Protein AF-K2RHP3-F1 (afdb_monomer_lite)

Sequence (88 aa):
SFGDLDEVNKARRAVMNIHQKTLVADYTIEFQKAAAYLDDWSDRALMDHYYRGLKERVKDQLIIQDDPKTLDELIKLAIKCDNRLFER

pLDDT: mean 92.53, std 7.61, range [60.81, 98.19]

Secondary structure (DSSP, 8-state):
-HHHHHHHHHHHHHHHH---SS-HHHHHHHHHHHHTT-TT--HHHHHHHHHHHS-HHHHHHHTTS---SSHHHHHHHHHHHHHHHH--

Radius of gyration: 13.58 Å; chains: 1; bounding box: 37×20×35 Å

InterPro domains:
  IPR005162 Retrotransposon-derived protein PEG10, N-terminal capsid-like domain [PF03732] (2-56)

Organism: Macrophomina phaseolina (strain MS6) (NCBI:txid1126212)

Structure (mmCIF, N/CA/C/O backbone):
data_AF-K2RHP3-F1
#
_entry.id   AF-K2RHP3-F1
#
loop_
_atom_site.group_PDB
_atom_site.id
_atom_site.type_symbol
_atom_site.label_atom_id
_atom_site.label_alt_id
_atom_site.label_comp_id
_atom_site.label_asym_id
_atom_site.label_entity_id
_atom_site.label_seq_id
_atom_site.pdbx_PDB_ins_code
_atom_site.Cartn_x
_atom_site.Cartn_y
_atom_site.Cartn_z
_atom_site.occupancy
_atom_site.B_iso_or_equiv
_atom_site.auth_seq_id
_atom_site.auth_comp_id
_atom_site.auth_asym_id
_atom_site.auth_atom_id
_atom_site.pdbx_PDB_model_num
ATOM 1 N N . SER A 1 1 ? 18.770 4.699 -18.762 1.00 63.59 1 SER A N 1
ATOM 2 C CA . SER A 1 1 ? 19.917 5.513 -18.294 1.00 63.59 1 SER A CA 1
ATOM 3 C C . SER A 1 1 ? 20.325 5.047 -16.897 1.00 63.59 1 SER A C 1
ATOM 5 O O . SER A 1 1 ? 19.552 4.328 -16.279 1.00 63.59 1 SER A O 1
ATOM 7 N N . PHE A 1 2 ? 21.500 5.418 -16.370 1.00 66.69 2 PHE A N 1
ATOM 8 C CA . PHE A 1 2 ? 21.879 5.097 -14.977 1.00 66.69 2 PHE A CA 1
ATOM 9 C C . PHE A 1 2 ? 20.900 5.692 -13.944 1.00 66.69 2 PHE A C 1
ATOM 11 O O . PHE A 1 2 ? 20.719 5.108 -12.881 1.00 66.69 2 PHE A O 1
ATOM 18 N N . GLY A 1 3 ? 20.238 6.810 -14.276 1.00 78.75 3 GLY A N 1
ATOM 19 C CA . GLY A 1 3 ? 19.221 7.438 -13.424 1.00 78.75 3 GLY A CA 1
ATOM 20 C C . GLY A 1 3 ? 17.981 6.567 -13.206 1.00 78.75 3 GLY A C 1
ATOM 21 O O . GLY A 1 3 ? 17.552 6.405 -12.072 1.00 78.75 3 GLY A O 1
ATOM 22 N N . ASP A 1 4 ? 17.466 5.926 -14.258 1.00 81.69 4 ASP A N 1
ATOM 23 C CA . ASP A 1 4 ? 16.256 5.093 -14.155 1.00 81.69 4 ASP A CA 1
ATOM 24 C C . ASP A 1 4 ? 16.487 3.882 -13.234 1.00 81.69 4 ASP A C 1
ATOM 26 O O . ASP A 1 4 ? 15.626 3.517 -12.440 1.00 81.69 4 ASP A O 1
ATOM 30 N N . LEU A 1 5 ? 17.688 3.291 -13.279 1.00 86.12 5 LEU A N 1
ATOM 31 C CA . LEU A 1 5 ? 18.055 2.160 -12.424 1.00 86.12 5 LEU A CA 1
ATOM 32 C C . LEU A 1 5 ? 18.179 2.551 -10.941 1.00 86.12 5 LEU A C 1
ATOM 34 O O . LEU A 1 5 ? 17.836 1.757 -10.062 1.00 86.12 5 LEU A O 1
ATOM 38 N N . ASP A 1 6 ? 18.685 3.750 -10.650 1.00 92.12 6 ASP A N 1
ATOM 39 C CA . ASP A 1 6 ? 18.761 4.266 -9.279 1.00 92.12 6 ASP A CA 1
ATOM 40 C C . ASP A 1 6 ? 17.355 4.507 -8.706 1.00 92.12 6 ASP A C 1
ATOM 42 O O . ASP A 1 6 ? 17.057 4.069 -7.593 1.00 92.12 6 ASP A O 1
ATOM 46 N N . GLU A 1 7 ? 16.450 5.089 -9.497 1.00 92.94 7 GLU A N 1
ATOM 47 C CA . GLU A 1 7 ? 15.058 5.310 -9.090 1.00 92.94 7 GLU A CA 1
ATOM 48 C C . GLU A 1 7 ? 14.293 4.000 -8.857 1.00 92.94 7 GLU A C 1
ATOM 50 O O . GLU A 1 7 ? 13.639 3.858 -7.823 1.00 92.94 7 GLU A O 1
ATOM 55 N N . VAL A 1 8 ? 14.457 2.988 -9.717 1.00 95.19 8 VAL A N 1
ATOM 56 C CA . VAL A 1 8 ? 13.864 1.651 -9.500 1.00 95.19 8 VAL A CA 1
ATOM 57 C C . VAL A 1 8 ? 14.372 1.023 -8.196 1.00 95.19 8 VAL A C 1
ATOM 59 O O . VAL A 1 8 ? 13.603 0.451 -7.419 1.00 95.19 8 VAL A O 1
ATOM 62 N N . ASN A 1 9 ? 15.669 1.145 -7.894 1.00 95.00 9 ASN A N 1
ATOM 63 C CA . ASN A 1 9 ? 16.232 0.612 -6.652 1.00 95.00 9 ASN A CA 1
ATOM 64 C C . ASN A 1 9 ? 15.733 1.364 -5.409 1.00 95.00 9 ASN A C 1
ATOM 66 O O . ASN A 1 9 ? 15.452 0.731 -4.384 1.00 95.00 9 ASN A O 1
ATOM 70 N N . LYS A 1 10 ? 15.600 2.694 -5.484 1.00 95.94 10 LYS A N 1
ATOM 71 C CA . LYS A 1 10 ? 14.990 3.508 -4.421 1.00 95.94 10 LYS A CA 1
ATOM 72 C C . LYS A 1 10 ? 13.532 3.120 -4.203 1.00 95.94 10 LYS A C 1
ATOM 74 O O . LYS A 1 10 ? 13.148 2.865 -3.063 1.00 95.94 10 LYS A O 1
ATOM 79 N N . ALA A 1 11 ? 12.755 3.001 -5.275 1.00 96.81 11 ALA A N 1
ATOM 80 C CA . ALA A 1 11 ? 11.359 2.588 -5.239 1.00 96.81 11 ALA A CA 1
ATOM 81 C C . ALA A 1 11 ? 11.183 1.202 -4.610 1.00 96.81 11 ALA A C 1
ATOM 83 O O . ALA A 1 11 ? 10.363 1.029 -3.709 1.00 96.81 11 ALA A O 1
ATOM 84 N N . ARG A 1 12 ? 12.022 0.234 -4.995 1.00 96.88 12 ARG A N 1
ATOM 85 C CA . ARG A 1 12 ? 12.012 -1.115 -4.414 1.00 96.88 12 ARG A CA 1
ATOM 86 C C . ARG A 1 12 ? 12.250 -1.076 -2.907 1.00 96.88 12 ARG A C 1
ATOM 88 O O . ARG A 1 12 ? 11.511 -1.691 -2.142 1.00 96.88 12 ARG A O 1
ATOM 95 N N . ARG A 1 13 ? 13.261 -0.322 -2.461 1.00 96.69 13 ARG A N 1
ATOM 96 C CA . ARG A 1 13 ? 13.533 -0.133 -1.027 1.00 96.69 13 ARG A CA 1
ATOM 97 C C . ARG A 1 13 ? 12.370 0.558 -0.321 1.00 96.69 13 ARG A C 1
ATOM 99 O O . ARG A 1 13 ? 12.060 0.185 0.805 1.00 96.69 13 ARG A O 1
ATOM 106 N N . ALA A 1 14 ? 11.735 1.532 -0.961 1.00 96.44 14 ALA A N 1
ATOM 107 C CA . ALA A 1 14 ? 10.598 2.249 -0.407 1.00 96.44 14 ALA A CA 1
ATOM 108 C C . ALA A 1 14 ? 9.388 1.317 -0.209 1.00 96.44 14 ALA A C 1
ATOM 110 O O . ALA A 1 14 ? 8.913 1.191 0.915 1.00 96.44 14 ALA A O 1
ATOM 111 N N . VAL A 1 15 ? 8.966 0.567 -1.232 1.00 97.25 15 VAL A N 1
ATOM 112 C CA . VAL A 1 15 ? 7.868 -0.419 -1.125 1.00 97.25 15 VAL A CA 1
ATOM 113 C C . VAL A 1 15 ? 8.119 -1.444 -0.014 1.00 97.25 15 VAL A C 1
ATOM 115 O O . VAL A 1 15 ? 7.198 -1.816 0.707 1.00 97.25 15 VAL A O 1
ATOM 118 N N . MET A 1 16 ? 9.371 -1.867 0.179 1.00 96.62 16 MET A N 1
ATOM 119 C CA . MET A 1 16 ? 9.725 -2.825 1.230 1.00 96.62 16 MET A CA 1
ATOM 120 C C . MET A 1 16 ? 9.745 -2.240 2.652 1.00 96.62 16 MET A C 1
ATOM 122 O O . MET A 1 16 ? 9.637 -3.013 3.600 1.00 96.62 16 MET A O 1
ATOM 126 N N . ASN A 1 17 ? 9.923 -0.922 2.821 1.00 96.12 17 ASN A N 1
ATOM 127 C CA . ASN A 1 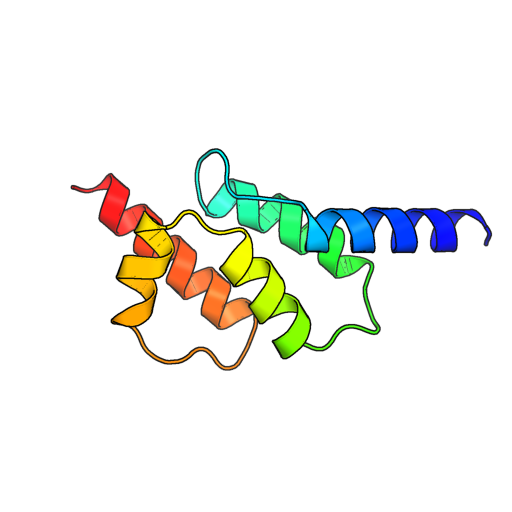17 ? 10.228 -0.314 4.126 1.00 96.12 17 ASN A CA 1
ATOM 128 C C . ASN A 1 17 ? 9.307 0.847 4.541 1.00 96.12 17 ASN A C 1
ATOM 130 O O . ASN A 1 17 ? 9.429 1.330 5.671 1.00 96.12 17 ASN A O 1
ATOM 134 N N . ILE A 1 18 ? 8.412 1.339 3.681 1.00 95.62 18 ILE A N 1
ATOM 135 C CA . ILE A 1 18 ? 7.426 2.349 4.081 1.00 95.62 18 ILE A CA 1
ATOM 136 C C . ILE A 1 18 ? 6.376 1.676 4.966 1.00 95.62 18 ILE A C 1
ATOM 138 O O . ILE A 1 18 ? 5.798 0.648 4.619 1.00 95.62 18 ILE A O 1
ATOM 142 N N . HIS A 1 19 ? 6.106 2.309 6.103 1.00 97.06 19 HIS A N 1
ATOM 143 C CA . HIS A 1 19 ? 5.071 1.902 7.042 1.00 97.06 19 HIS A CA 1
ATOM 144 C C . HIS A 1 19 ? 4.167 3.096 7.342 1.00 97.06 19 HIS A C 1
ATOM 146 O O . HIS A 1 19 ? 4.624 4.242 7.384 1.00 97.06 19 HIS A O 1
ATOM 152 N N . GLN A 1 20 ? 2.889 2.828 7.587 1.00 97.06 20 GLN A N 1
ATOM 153 C CA . GLN A 1 20 ? 1.894 3.828 7.937 1.00 97.06 20 GLN A CA 1
ATOM 154 C C . GLN A 1 20 ? 2.268 4.528 9.252 1.00 97.06 20 GLN A C 1
ATOM 156 O O . GLN A 1 20 ? 2.249 3.931 10.330 1.00 97.06 20 GLN A O 1
ATOM 161 N N . LYS A 1 21 ? 2.521 5.839 9.181 1.00 94.62 21 LYS A N 1
ATOM 162 C CA . LYS A 1 21 ? 2.799 6.687 10.355 1.00 94.62 21 LYS A CA 1
ATOM 163 C C . LYS A 1 21 ? 1.561 7.439 10.836 1.00 94.62 21 LYS A C 1
ATOM 165 O O . LYS A 1 21 ? 1.306 7.498 12.040 1.00 94.62 21 LYS A O 1
ATOM 170 N N . THR A 1 22 ? 0.756 7.947 9.908 1.00 91.19 22 THR A N 1
ATOM 171 C CA . THR A 1 22 ? -0.430 8.779 10.162 1.00 91.19 22 THR A CA 1
ATOM 172 C C . THR A 1 22 ? -1.687 8.079 9.635 1.00 91.19 22 THR A C 1
ATOM 174 O O . THR A 1 22 ? -1.996 6.975 10.105 1.00 91.19 22 THR A O 1
ATOM 177 N N . LEU A 1 23 ? -2.391 8.712 8.695 1.00 93.69 23 LEU A N 1
ATOM 178 C CA . LEU A 1 23 ? -3.575 8.220 8.006 1.00 93.69 23 LEU A CA 1
ATOM 179 C C . LEU A 1 23 ? -3.176 7.200 6.937 1.00 93.69 23 LEU A C 1
ATOM 181 O O . LEU A 1 23 ? -2.090 7.276 6.355 1.00 93.69 23 LEU A O 1
ATOM 185 N N . VAL A 1 24 ? -4.068 6.255 6.644 1.00 97.25 24 VAL A N 1
ATOM 186 C CA . VAL A 1 24 ? -3.862 5.300 5.542 1.00 97.25 24 VAL A CA 1
ATOM 187 C C . VAL A 1 24 ? -3.776 6.020 4.194 1.00 97.25 24 VAL A C 1
ATOM 189 O O . VAL A 1 24 ? -3.016 5.591 3.329 1.00 97.25 24 VAL A O 1
ATOM 192 N N . ALA A 1 25 ? -4.492 7.133 4.013 1.00 96.19 25 ALA A N 1
ATOM 193 C CA . ALA A 1 25 ? -4.438 7.924 2.784 1.00 96.19 25 ALA A CA 1
ATOM 194 C C . ALA A 1 25 ? -3.022 8.458 2.489 1.00 96.19 25 ALA A C 1
ATOM 196 O O . ALA A 1 25 ? -2.516 8.256 1.387 1.00 96.19 25 ALA A O 1
ATOM 197 N N . ASP A 1 26 ? -2.352 9.051 3.484 1.00 96.44 26 ASP A N 1
ATOM 198 C CA . ASP A 1 26 ? -0.982 9.568 3.334 1.00 96.44 26 ASP A CA 1
ATOM 199 C C . ASP A 1 26 ? -0.005 8.441 2.980 1.00 96.44 26 ASP A C 1
ATOM 201 O O . ASP A 1 26 ? 0.763 8.537 2.023 1.00 96.44 26 ASP A O 1
ATOM 205 N N . TYR A 1 27 ? -0.094 7.330 3.720 1.00 97.81 27 TYR A N 1
ATOM 206 C CA . TYR A 1 27 ? 0.691 6.124 3.463 1.00 97.81 27 TYR A CA 1
ATOM 207 C C . TYR A 1 27 ? 0.488 5.595 2.036 1.00 97.81 27 TYR A C 1
ATOM 209 O O . TYR A 1 27 ? 1.448 5.245 1.351 1.00 97.81 27 TYR A O 1
ATOM 217 N N . THR A 1 28 ? -0.761 5.575 1.571 1.00 98.00 28 THR A N 1
ATOM 218 C CA . THR A 1 28 ? -1.128 5.081 0.239 1.00 98.00 28 THR A CA 1
ATOM 219 C C . THR A 1 28 ? -0.494 5.916 -0.861 1.00 98.00 28 THR A C 1
ATOM 221 O O . THR A 1 28 ? 0.032 5.355 -1.819 1.00 98.00 28 THR A O 1
ATOM 224 N N . ILE A 1 29 ? -0.492 7.243 -0.709 1.00 97.81 29 ILE A N 1
ATOM 225 C CA . ILE A 1 29 ? 0.133 8.152 -1.673 1.00 97.81 29 ILE A CA 1
ATOM 226 C C . ILE A 1 29 ? 1.633 7.862 -1.785 1.00 97.81 29 ILE A C 1
ATOM 228 O O . ILE A 1 29 ? 2.161 7.791 -2.893 1.00 97.81 29 ILE A O 1
ATOM 232 N N . GLU A 1 30 ? 2.333 7.691 -0.660 1.00 97.56 30 GLU A N 1
ATOM 233 C CA . GLU A 1 30 ? 3.765 7.363 -0.666 1.00 97.56 30 GLU A CA 1
ATOM 234 C C . GLU A 1 30 ? 4.036 5.992 -1.295 1.00 97.56 30 GLU A C 1
ATOM 236 O O . GLU A 1 30 ? 4.936 5.858 -2.127 1.00 97.56 30 GLU A O 1
ATOM 241 N N . PHE A 1 31 ? 3.229 4.987 -0.949 1.00 98.19 31 PHE A N 1
ATOM 242 C CA . PHE A 1 31 ? 3.372 3.636 -1.479 1.00 98.19 31 PHE A CA 1
ATOM 243 C C . PHE A 1 31 ? 3.132 3.581 -2.992 1.00 98.19 31 PHE A C 1
ATOM 245 O O . PHE A 1 31 ? 3.963 3.043 -3.720 1.00 98.19 31 PHE A O 1
ATOM 252 N N . GLN A 1 32 ? 2.039 4.171 -3.490 1.00 97.38 32 GLN A N 1
ATOM 253 C CA . GLN A 1 32 ? 1.712 4.179 -4.921 1.00 97.38 32 GLN A CA 1
ATOM 254 C C . GLN A 1 32 ? 2.751 4.948 -5.742 1.00 97.38 32 GLN A C 1
ATOM 256 O O . GLN A 1 32 ? 3.108 4.512 -6.835 1.00 97.38 32 GLN A O 1
ATOM 261 N N . LYS A 1 33 ? 3.295 6.049 -5.203 1.00 97.38 33 LYS A N 1
ATOM 262 C CA . LYS A 1 33 ? 4.403 6.776 -5.841 1.00 97.38 33 LYS A CA 1
ATOM 263 C C . LYS A 1 33 ? 5.629 5.892 -6.041 1.00 97.38 33 LYS A C 1
ATOM 265 O O . LYS A 1 33 ? 6.250 5.980 -7.092 1.00 97.38 33 LYS A O 1
ATOM 270 N N . ALA A 1 34 ? 5.980 5.056 -5.063 1.00 97.12 34 ALA A N 1
ATOM 271 C CA . ALA A 1 34 ? 7.087 4.116 -5.205 1.00 97.12 34 ALA A CA 1
ATOM 272 C C . ALA A 1 34 ? 6.730 2.957 -6.151 1.00 97.12 34 ALA A C 1
ATOM 274 O O . ALA A 1 34 ? 7.505 2.638 -7.047 1.00 97.12 34 ALA A O 1
ATOM 275 N N . ALA A 1 35 ? 5.544 2.365 -6.000 1.00 96.75 35 ALA A N 1
ATOM 276 C CA . ALA A 1 35 ? 5.091 1.240 -6.818 1.00 96.75 35 ALA A CA 1
ATOM 277 C C . ALA A 1 35 ? 5.013 1.574 -8.318 1.00 96.75 35 ALA A C 1
ATOM 279 O O . ALA A 1 35 ? 5.253 0.701 -9.142 1.00 96.75 35 ALA A O 1
ATOM 280 N N . ALA A 1 36 ? 4.757 2.836 -8.683 1.00 95.94 36 ALA A N 1
A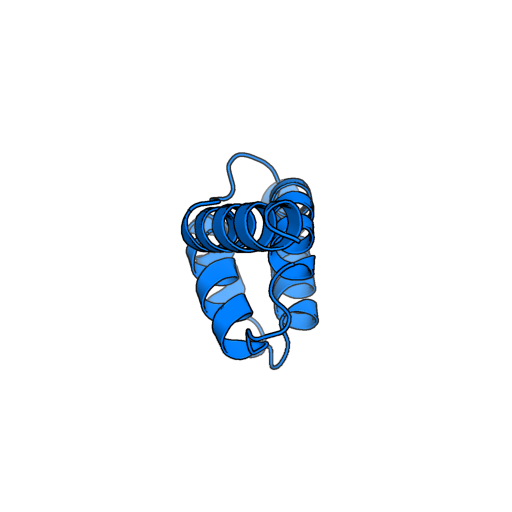TOM 281 C CA . ALA A 1 36 ? 4.724 3.288 -10.076 1.00 95.94 36 ALA A CA 1
ATOM 282 C C . ALA A 1 36 ? 6.049 3.087 -10.841 1.00 95.94 36 ALA A C 1
ATOM 284 O O . ALA A 1 36 ? 6.041 3.072 -12.069 1.00 95.94 36 ALA A O 1
ATOM 285 N N . TYR A 1 37 ? 7.173 2.929 -10.134 1.00 95.75 37 TYR A N 1
ATOM 286 C CA . TYR A 1 37 ? 8.482 2.636 -10.728 1.00 95.75 37 TYR A CA 1
ATOM 287 C C . TYR A 1 37 ? 8.795 1.130 -10.807 1.00 95.75 37 TYR A C 1
ATOM 289 O O . TYR A 1 37 ? 9.886 0.772 -11.239 1.00 95.75 37 TYR A O 1
ATOM 297 N N . LEU A 1 38 ? 7.895 0.251 -10.3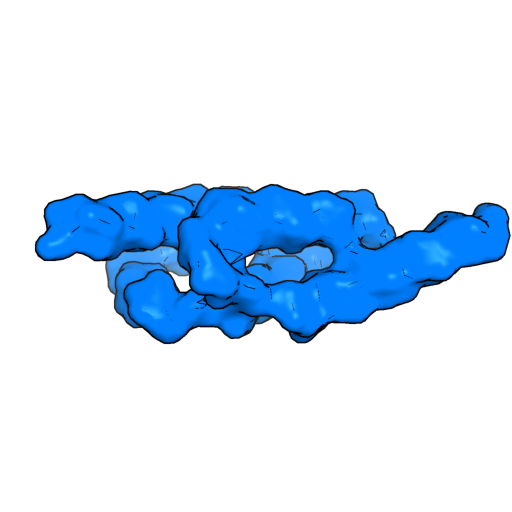50 1.00 95.12 38 LEU A N 1
ATOM 298 C CA . LEU A 1 38 ? 8.105 -1.200 -10.263 1.00 95.12 38 LEU A CA 1
ATOM 299 C C . LEU A 1 38 ? 7.174 -1.938 -11.233 1.00 95.12 38 LEU A C 1
ATOM 301 O O . LEU A 1 38 ? 6.201 -2.570 -10.826 1.00 95.12 38 LEU A O 1
ATOM 305 N N . ASP A 1 39 ? 7.467 -1.837 -12.527 1.00 91.69 39 ASP A N 1
ATOM 306 C CA . ASP A 1 39 ? 6.694 -2.470 -13.604 1.00 91.69 39 ASP A CA 1
ATOM 307 C C . ASP A 1 39 ? 6.771 -4.008 -13.600 1.00 91.69 39 ASP A C 1
ATOM 309 O O . ASP A 1 39 ? 5.875 -4.681 -14.111 1.00 91.69 39 ASP A O 1
ATOM 313 N N . ASP A 1 40 ? 7.812 -4.572 -12.986 1.00 93.12 40 ASP A N 1
ATOM 314 C CA . ASP A 1 40 ? 8.047 -6.009 -12.853 1.00 93.12 40 ASP A CA 1
ATOM 315 C C . ASP A 1 40 ? 7.311 -6.657 -11.664 1.00 93.12 40 ASP A C 1
ATOM 317 O O . ASP A 1 40 ? 7.353 -7.880 -11.494 1.00 93.12 40 ASP A O 1
ATOM 321 N N . TRP A 1 41 ? 6.628 -5.870 -10.827 1.00 95.69 41 TRP A N 1
ATOM 322 C CA . TRP A 1 41 ? 5.971 -6.371 -9.619 1.00 95.69 41 TRP A CA 1
ATOM 323 C C . TRP A 1 41 ? 4.502 -6.695 -9.861 1.00 95.69 41 TRP A C 1
ATOM 325 O O . TRP A 1 41 ? 3.712 -5.858 -10.283 1.00 95.69 41 TRP A O 1
ATOM 335 N N . SER A 1 42 ? 4.111 -7.923 -9.517 1.00 96.00 42 SER A N 1
ATOM 336 C CA . SER A 1 42 ? 2.699 -8.316 -9.544 1.00 96.00 42 SER A CA 1
ATOM 337 C C . SER A 1 42 ? 1.884 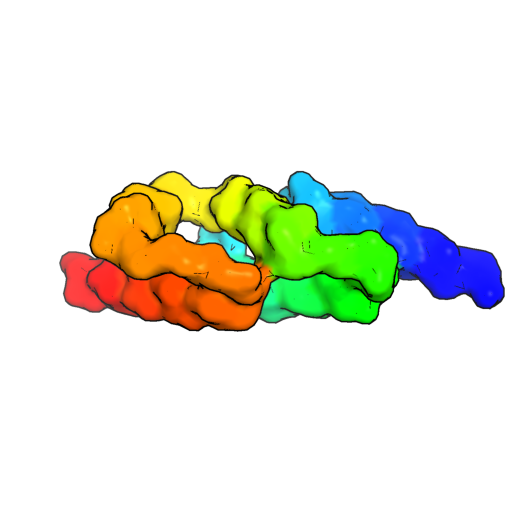-7.605 -8.460 1.00 96.00 42 SER A C 1
ATOM 339 O O . SER A 1 42 ? 2.394 -7.348 -7.365 1.00 96.00 42 SER A O 1
ATOM 341 N N . ASP A 1 43 ? 0.585 -7.424 -8.711 1.00 93.44 43 ASP A N 1
ATOM 342 C CA . ASP A 1 43 ? -0.385 -6.944 -7.718 1.00 93.44 43 ASP A CA 1
ATOM 343 C C . ASP A 1 43 ? -0.271 -7.696 -6.394 1.00 93.44 43 ASP A C 1
ATOM 345 O O . ASP A 1 43 ? -0.236 -7.078 -5.339 1.00 93.44 43 ASP A O 1
ATOM 349 N N . ARG A 1 44 ? -0.119 -9.025 -6.437 1.00 95.31 44 ARG A N 1
ATOM 350 C CA . ARG A 1 44 ? 0.031 -9.846 -5.230 1.00 95.31 44 ARG A CA 1
ATOM 351 C C . ARG A 1 44 ? 1.263 -9.461 -4.409 1.00 95.31 44 ARG A C 1
ATOM 353 O O . ARG A 1 44 ? 1.173 -9.364 -3.190 1.00 95.31 44 ARG A O 1
ATOM 360 N N . ALA A 1 45 ? 2.399 -9.222 -5.065 1.00 96.44 45 ALA A N 1
ATOM 361 C CA . ALA A 1 45 ? 3.611 -8.780 -4.377 1.00 96.44 45 ALA A CA 1
ATOM 362 C C . ALA A 1 45 ? 3.407 -7.393 -3.750 1.00 96.44 45 ALA A C 1
ATOM 364 O O . ALA A 1 45 ? 3.739 -7.181 -2.584 1.00 96.44 45 ALA A O 1
ATOM 365 N N . LEU A 1 46 ? 2.807 -6.458 -4.491 1.00 97.81 46 LEU A N 1
ATOM 366 C CA . LEU A 1 46 ? 2.514 -5.122 -3.976 1.00 97.81 46 LEU A CA 1
ATOM 367 C C . LEU A 1 46 ? 1.506 -5.161 -2.821 1.00 97.81 46 LEU A C 1
ATOM 369 O O . LEU A 1 46 ? 1.698 -4.460 -1.833 1.00 97.81 46 LEU A O 1
ATOM 373 N N . MET A 1 47 ? 0.482 -6.009 -2.898 1.00 97.44 47 MET A N 1
ATOM 374 C CA . MET A 1 47 ? -0.505 -6.214 -1.838 1.00 97.44 47 MET A CA 1
ATOM 375 C C . MET A 1 47 ? 0.137 -6.743 -0.557 1.00 97.44 47 MET A C 1
ATOM 377 O O . MET A 1 47 ? -0.127 -6.199 0.513 1.00 97.44 47 MET A O 1
ATOM 381 N N . ASP A 1 48 ? 1.014 -7.747 -0.653 1.00 96.25 48 ASP A N 1
ATOM 382 C CA . ASP A 1 48 ? 1.718 -8.300 0.508 1.00 96.25 48 ASP A CA 1
ATOM 383 C C . ASP A 1 48 ? 2.539 -7.218 1.227 1.00 96.25 48 ASP A C 1
ATOM 385 O O . ASP A 1 48 ? 2.525 -7.125 2.457 1.00 96.25 48 ASP A O 1
ATOM 389 N N . HIS A 1 49 ? 3.241 -6.374 0.469 1.00 97.81 49 HIS A N 1
ATOM 390 C CA . HIS A 1 49 ? 4.038 -5.283 1.026 1.00 97.81 49 HIS A CA 1
ATOM 391 C C . HIS A 1 49 ? 3.180 -4.133 1.564 1.00 97.81 49 HIS A C 1
ATOM 393 O O . HIS A 1 49 ? 3.451 -3.644 2.663 1.00 97.81 49 HIS A O 1
ATOM 399 N N . TYR A 1 50 ? 2.121 -3.753 0.846 1.00 98.06 50 TYR A N 1
ATOM 400 C CA . TYR A 1 50 ? 1.174 -2.735 1.290 1.00 98.06 50 TYR A CA 1
ATOM 401 C C . TYR A 1 50 ? 0.520 -3.143 2.613 1.00 98.06 50 TYR A C 1
ATOM 403 O O . TYR A 1 50 ? 0.554 -2.402 3.592 1.00 98.06 50 TYR A O 1
ATOM 411 N N . TYR A 1 51 ? -0.002 -4.372 2.681 1.00 96.81 51 TYR A N 1
ATOM 412 C CA . TYR A 1 51 ? -0.620 -4.908 3.888 1.00 96.81 51 TYR A CA 1
ATOM 413 C C . TYR A 1 51 ? 0.354 -4.896 5.068 1.00 96.81 51 TYR A C 1
ATOM 415 O O . TYR A 1 51 ? -0.001 -4.419 6.143 1.00 96.81 51 TYR A O 1
ATOM 423 N N . ARG A 1 52 ? 1.601 -5.354 4.880 1.00 96.75 52 ARG A N 1
ATOM 424 C CA . ARG A 1 52 ? 2.630 -5.360 5.940 1.00 96.75 52 ARG A CA 1
ATOM 425 C C . ARG A 1 52 ? 2.909 -3.969 6.504 1.00 96.75 52 ARG A C 1
ATOM 427 O O . ARG A 1 52 ? 3.096 -3.857 7.716 1.00 96.75 52 ARG A O 1
ATOM 434 N N . GLY A 1 53 ? 2.901 -2.943 5.653 1.00 97.44 53 GLY A N 1
ATOM 435 C CA . GLY A 1 53 ? 3.148 -1.558 6.042 1.00 97.44 53 GLY A CA 1
ATOM 436 C C . GLY A 1 53 ? 2.007 -0.894 6.821 1.00 97.44 53 GLY A C 1
ATOM 437 O O . GLY A 1 53 ? 2.247 0.122 7.473 1.00 97.44 53 GLY A O 1
ATOM 438 N N . LEU A 1 54 ? 0.788 -1.443 6.807 1.00 97.75 54 LEU A N 1
ATOM 439 C CA . LEU A 1 54 ? -0.344 -0.908 7.575 1.00 97.75 54 LEU A CA 1
ATOM 440 C C . LEU A 1 54 ? -0.153 -1.084 9.091 1.00 97.75 54 LEU A C 1
ATOM 442 O O . LEU A 1 54 ? 0.487 -2.028 9.556 1.00 97.75 54 LEU A O 1
ATOM 446 N N . LYS A 1 55 ? -0.765 -0.199 9.886 1.00 96.75 55 LYS A N 1
ATOM 447 C CA . LYS A 1 55 ? -0.843 -0.366 11.347 1.00 96.75 55 LYS A CA 1
ATOM 448 C C . LYS A 1 55 ? -1.708 -1.573 11.713 1.00 96.75 55 LYS A C 1
ATOM 450 O O . LYS A 1 55 ? -2.749 -1.789 11.097 1.00 96.75 55 LYS A O 1
ATOM 455 N N . GLU A 1 56 ? -1.349 -2.264 12.797 1.00 95.12 56 GLU A N 1
ATOM 456 C CA . GLU A 1 56 ? -2.086 -3.443 13.293 1.00 95.12 56 GLU A CA 1
ATOM 457 C C . GLU A 1 56 ? -3.587 -3.179 13.462 1.00 95.12 56 GLU A C 1
ATOM 459 O O . GLU A 1 56 ? -4.397 -3.920 12.925 1.00 95.12 56 GLU A O 1
ATOM 464 N N . ARG A 1 57 ? -3.979 -2.035 14.040 1.00 93.00 57 ARG A N 1
ATOM 465 C CA . ARG A 1 57 ? -5.402 -1.669 14.188 1.00 93.00 57 ARG A CA 1
ATOM 466 C C . ARG A 1 57 ? -6.199 -1.669 12.869 1.00 93.00 57 ARG A C 1
ATOM 468 O O . ARG A 1 57 ? -7.400 -1.915 12.879 1.00 93.00 57 ARG A O 1
ATOM 475 N N . VAL A 1 58 ? -5.550 -1.337 11.747 1.00 94.69 58 VAL A N 1
ATOM 476 C CA . VAL A 1 58 ? -6.172 -1.334 10.413 1.00 94.69 58 VAL A CA 1
ATOM 477 C C . VAL A 1 58 ? -6.230 -2.764 9.878 1.00 94.69 58 VAL A C 1
ATOM 479 O O . VAL A 1 58 ? -7.266 -3.169 9.358 1.00 94.69 58 VAL A O 1
ATOM 482 N N . LYS A 1 59 ? -5.155 -3.544 10.063 1.00 94.69 59 LYS A N 1
ATOM 483 C CA . LYS A 1 59 ? -5.102 -4.975 9.720 1.00 94.69 59 LYS A CA 1
ATOM 484 C C . LYS A 1 59 ? -6.192 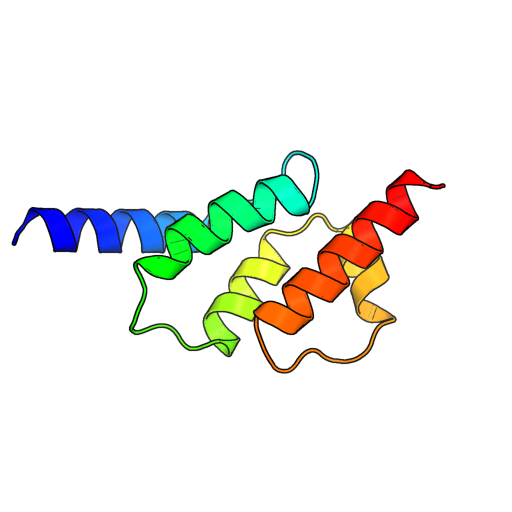-5.773 10.442 1.00 94.69 59 LYS A C 1
ATOM 486 O O . LYS A 1 59 ? -6.901 -6.542 9.801 1.00 94.69 59 LYS A O 1
ATOM 491 N N . ASP A 1 60 ? -6.404 -5.512 11.729 1.00 92.50 60 ASP A N 1
ATOM 492 C CA . ASP A 1 60 ? -7.437 -6.165 12.541 1.00 92.50 60 ASP A CA 1
ATOM 493 C C . ASP A 1 60 ? -8.851 -5.941 11.983 1.00 92.50 60 ASP A C 1
ATOM 495 O O . ASP A 1 60 ? -9.687 -6.842 12.004 1.00 92.50 60 ASP A O 1
ATOM 499 N N . GLN A 1 61 ? -9.132 -4.746 11.450 1.00 89.31 61 GLN A N 1
ATOM 500 C CA . GLN A 1 61 ? -10.406 -4.452 10.784 1.00 89.31 61 GLN A CA 1
ATOM 501 C C . GLN A 1 61 ? -10.502 -5.098 9.394 1.00 89.31 61 GLN A C 1
ATOM 503 O O . GLN A 1 61 ? -11.587 -5.528 8.999 1.00 89.31 61 GLN A O 1
ATOM 508 N N . LEU A 1 62 ? -9.384 -5.188 8.666 1.00 90.56 62 LEU A N 1
ATOM 509 C CA . LEU A 1 62 ? -9.323 -5.805 7.339 1.00 90.56 62 LEU A CA 1
ATOM 510 C C . LEU A 1 62 ? -9.611 -7.310 7.369 1.00 90.56 62 LEU A C 1
ATOM 512 O O . LEU A 1 62 ? -10.259 -7.797 6.450 1.00 90.56 62 LEU A O 1
ATOM 516 N N . ILE A 1 63 ? -9.213 -8.028 8.427 1.00 82.31 63 ILE A N 1
ATOM 517 C CA . ILE A 1 63 ? -9.475 -9.477 8.587 1.00 82.31 63 ILE A CA 1
ATOM 518 C C . ILE A 1 63 ? -10.979 -9.816 8.508 1.00 82.31 63 ILE A C 1
ATOM 520 O O . ILE A 1 63 ? -11.351 -10.935 8.168 1.00 82.31 63 ILE A O 1
ATOM 524 N N . ILE A 1 64 ? -11.851 -8.851 8.809 1.00 75.00 64 ILE A N 1
ATOM 525 C CA . ILE A 1 64 ? -13.312 -9.014 8.851 1.00 75.00 64 ILE A CA 1
ATOM 526 C C . ILE A 1 64 ? -13.972 -8.574 7.523 1.00 75.00 64 ILE A C 1
ATOM 528 O O . ILE A 1 64 ? -15.196 -8.528 7.421 1.00 75.00 64 ILE A O 1
ATOM 532 N N . GLN A 1 65 ? -13.198 -8.160 6.517 1.00 77.38 65 GLN A N 1
ATOM 533 C CA . GLN A 1 65 ? -13.705 -7.723 5.209 1.00 77.38 65 GLN A CA 1
ATOM 534 C C . GLN A 1 65 ? -13.466 -8.788 4.123 1.00 77.38 65 GLN A C 1
ATOM 536 O O . GLN A 1 65 ? -12.788 -9.787 4.355 1.00 77.38 65 GLN A O 1
ATOM 541 N N . ASP A 1 66 ? -14.049 -8.570 2.940 1.00 76.75 66 ASP A N 1
ATOM 542 C CA . ASP A 1 66 ? -13.835 -9.409 1.755 1.00 76.75 66 ASP A CA 1
ATOM 543 C C . ASP A 1 66 ? -12.346 -9.488 1.375 1.00 76.75 66 ASP A C 1
ATOM 545 O O . ASP A 1 66 ? -11.605 -8.520 1.546 1.00 76.75 66 ASP A O 1
ATOM 549 N N . ASP A 1 67 ? -11.925 -10.632 0.828 1.00 86.38 67 ASP A N 1
ATOM 550 C CA . ASP A 1 67 ? -10.546 -10.892 0.391 1.00 86.38 67 ASP A CA 1
ATOM 551 C C . ASP A 1 67 ? -10.229 -10.128 -0.914 1.00 86.38 67 ASP A C 1
ATOM 553 O O . ASP A 1 67 ? -10.723 -10.531 -1.979 1.00 86.38 67 ASP A O 1
ATOM 557 N N . PRO A 1 68 ? -9.438 -9.034 -0.867 1.00 91.75 68 PRO A N 1
ATOM 558 C CA . PRO A 1 68 ? -9.157 -8.224 -2.046 1.00 91.75 68 PRO A CA 1
ATOM 559 C C . PRO A 1 68 ? -8.341 -9.021 -3.065 1.00 91.75 68 PRO A C 1
ATOM 561 O O . PRO A 1 68 ? -7.458 -9.800 -2.710 1.00 91.75 68 PRO A O 1
ATOM 564 N N . LYS A 1 69 ? -8.614 -8.815 -4.354 1.00 92.62 69 LYS A N 1
ATOM 565 C CA . LYS A 1 69 ? -7.936 -9.494 -5.471 1.00 92.62 69 LYS A CA 1
ATOM 566 C C . LYS A 1 69 ? -6.931 -8.609 -6.193 1.00 92.62 69 LYS A C 1
ATOM 568 O O . LYS A 1 69 ? -6.108 -9.126 -6.945 1.00 92.62 69 LYS A O 1
ATOM 573 N N . THR A 1 70 ? -6.995 -7.303 -5.956 1.00 95.81 70 THR A N 1
ATOM 574 C CA . THR A 1 70 ? -6.098 -6.305 -6.545 1.00 95.81 70 THR A CA 1
ATOM 575 C C . THR A 1 70 ? -5.557 -5.361 -5.479 1.00 95.81 70 THR A C 1
ATOM 577 O O . THR A 1 70 ? -6.147 -5.200 -4.402 1.00 95.81 70 THR A O 1
ATOM 580 N N . LEU A 1 71 ? -4.447 -4.687 -5.791 1.00 96.12 71 LEU A N 1
ATOM 581 C CA . LEU A 1 71 ? -3.893 -3.656 -4.910 1.00 96.12 71 LEU A CA 1
ATOM 582 C C . LEU A 1 71 ? -4.903 -2.524 -4.665 1.00 96.12 71 LEU A C 1
ATOM 584 O O . LEU A 1 71 ? -5.035 -2.032 -3.545 1.00 96.12 71 LEU A O 1
ATOM 588 N N . ASP A 1 72 ? -5.645 -2.141 -5.701 1.00 96.25 72 ASP A N 1
ATOM 589 C CA . ASP A 1 72 ? -6.606 -1.038 -5.651 1.00 96.25 72 ASP A CA 1
ATOM 590 C C . ASP A 1 72 ? -7.805 -1.352 -4.735 1.00 96.25 72 ASP A C 1
ATOM 592 O O . ASP A 1 72 ? -8.283 -0.491 -3.992 1.00 96.25 72 ASP A O 1
ATOM 596 N N . GLU A 1 73 ? -8.270 -2.606 -4.733 1.00 96.06 73 GLU A N 1
ATOM 597 C CA . GLU A 1 73 ? -9.294 -3.089 -3.799 1.00 96.06 73 GLU A CA 1
ATOM 598 C C . GLU A 1 73 ? -8.797 -3.073 -2.351 1.00 96.06 73 GLU A C 1
ATOM 600 O O . GLU A 1 73 ? -9.494 -2.560 -1.47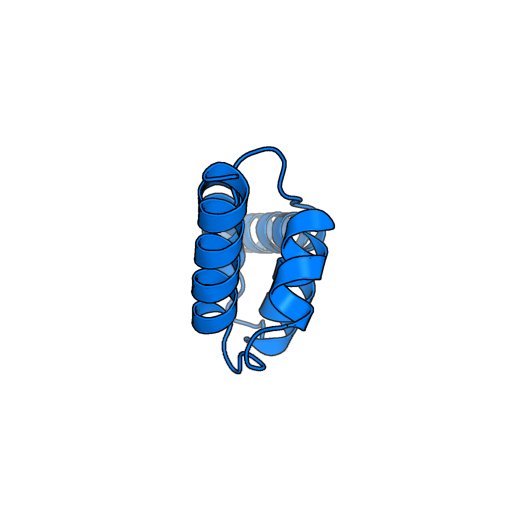0 1.00 96.06 73 GLU A O 1
ATOM 605 N N . LEU A 1 74 ? -7.579 -3.568 -2.105 1.00 96.88 74 LEU A N 1
ATOM 606 C CA . LEU A 1 74 ? -6.973 -3.557 -0.772 1.00 96.88 74 LEU A CA 1
ATOM 607 C C . LEU A 1 74 ? -6.830 -2.125 -0.234 1.00 96.88 74 LEU A C 1
ATOM 609 O O . LEU A 1 74 ? -7.180 -1.863 0.918 1.00 96.88 74 LEU A O 1
ATOM 613 N N . ILE A 1 75 ? -6.379 -1.186 -1.069 1.00 96.94 75 ILE A N 1
ATOM 614 C CA . ILE A 1 75 ? -6.264 0.236 -0.717 1.00 96.94 75 ILE A CA 1
ATOM 615 C C . ILE A 1 75 ? -7.627 0.813 -0.314 1.00 96.94 75 ILE A C 1
ATOM 617 O O . ILE A 1 75 ? -7.749 1.447 0.738 1.00 96.94 75 ILE A O 1
ATOM 621 N N . LYS A 1 76 ? -8.677 0.575 -1.113 1.00 95.81 76 LYS A N 1
ATOM 622 C CA . LYS A 1 76 ? -10.036 1.064 -0.815 1.00 95.81 76 LYS A CA 1
ATOM 623 C C . LYS A 1 76 ? -10.552 0.521 0.514 1.00 95.81 76 LYS A C 1
ATOM 625 O O . LYS A 1 76 ? -11.119 1.279 1.306 1.00 95.81 76 LYS A O 1
ATOM 630 N N . LEU A 1 77 ? -10.340 -0.768 0.779 1.00 95.69 77 LEU A N 1
ATOM 631 C CA . LEU A 1 77 ? -10.720 -1.390 2.046 1.00 95.69 77 LEU A CA 1
ATOM 632 C C . LEU A 1 77 ? -9.938 -0.796 3.224 1.00 95.69 77 LEU A C 1
ATOM 634 O O . LEU A 1 77 ? -10.544 -0.472 4.247 1.00 95.69 77 LEU A O 1
ATOM 638 N N . ALA A 1 78 ? -8.628 -0.591 3.078 1.00 95.94 78 ALA A N 1
ATOM 639 C CA . ALA A 1 78 ? -7.783 -0.036 4.132 1.00 95.94 78 ALA A CA 1
ATOM 640 C C . ALA A 1 78 ? -8.189 1.403 4.496 1.00 95.94 78 ALA A C 1
ATOM 642 O O . ALA A 1 78 ? -8.329 1.721 5.678 1.00 95.94 78 ALA A O 1
ATOM 643 N N . ILE A 1 79 ? -8.464 2.253 3.498 1.00 95.06 79 ILE A N 1
ATOM 644 C CA . ILE A 1 79 ? -8.951 3.628 3.711 1.00 95.06 79 ILE A CA 1
ATOM 645 C C . ILE A 1 79 ? -10.313 3.618 4.417 1.00 95.06 79 ILE A C 1
ATOM 647 O O . ILE A 1 79 ? -10.520 4.343 5.389 1.00 95.06 79 ILE A O 1
ATOM 651 N N . LYS A 1 80 ? -11.242 2.760 3.975 1.00 93.44 80 LYS A N 1
ATOM 652 C CA . LYS A 1 80 ? -12.558 2.608 4.614 1.00 93.44 80 LYS A CA 1
ATOM 653 C C . LYS A 1 80 ? -12.437 2.174 6.078 1.00 93.44 80 LYS A C 1
ATOM 655 O O . LYS A 1 80 ? -13.209 2.644 6.913 1.00 93.44 80 LYS A O 1
ATOM 660 N N . CYS A 1 81 ? -11.486 1.296 6.395 1.00 92.88 81 CYS A N 1
ATOM 661 C CA . CYS A 1 81 ? -11.222 0.865 7.767 1.00 92.88 81 CYS A CA 1
ATOM 662 C C . CYS A 1 81 ? -10.644 1.999 8.625 1.00 92.88 81 CYS A C 1
ATOM 664 O O . CYS A 1 81 ? -11.128 2.211 9.733 1.00 92.88 81 CYS A O 1
ATOM 666 N N . ASP A 1 82 ? -9.662 2.754 8.125 1.00 93.12 82 ASP A N 1
ATOM 667 C CA . ASP A 1 82 ? -9.057 3.870 8.871 1.00 93.12 82 ASP A CA 1
ATOM 668 C C . ASP A 1 82 ? -10.074 4.987 9.154 1.00 93.12 82 ASP A C 1
ATOM 670 O O . ASP A 1 82 ? -10.136 5.478 10.279 1.00 93.12 82 ASP A O 1
ATOM 674 N N . ASN A 1 83 ? -10.954 5.302 8.196 1.00 90.62 83 ASN A N 1
ATOM 675 C CA . ASN A 1 83 ? -12.044 6.265 8.401 1.00 90.62 83 ASN A CA 1
ATOM 676 C C . ASN A 1 83 ? -13.010 5.810 9.508 1.00 90.62 83 ASN A C 1
ATOM 678 O O . ASN A 1 83 ? -13.326 6.579 10.410 1.00 90.62 83 ASN A O 1
ATOM 682 N N . ARG A 1 84 ? -13.422 4.534 9.500 1.00 88.19 84 ARG A N 1
ATOM 683 C CA . ARG A 1 84 ? -14.280 3.962 10.557 1.00 88.19 84 ARG A CA 1
ATOM 684 C C . ARG A 1 84 ? -13.615 3.963 11.933 1.00 88.19 84 ARG A C 1
ATOM 686 O O . ARG A 1 84 ? -14.309 4.039 12.940 1.00 88.19 84 ARG A O 1
ATOM 693 N N . LEU A 1 85 ? -12.291 3.819 11.985 1.00 87.12 85 LEU A N 1
ATOM 694 C CA . LEU A 1 85 ? -11.525 3.900 13.230 1.00 87.12 85 LEU A CA 1
ATOM 695 C C . LEU A 1 85 ? -11.379 5.339 13.729 1.00 87.12 85 LEU A C 1
ATOM 697 O O . LEU A 1 85 ? -11.215 5.526 14.927 1.00 87.12 85 LEU A O 1
ATOM 701 N N . PHE A 1 86 ? -11.412 6.329 12.836 1.00 81.00 86 PHE A N 1
ATOM 702 C CA . PHE A 1 86 ? -11.386 7.747 13.196 1.00 81.00 86 PHE A CA 1
ATOM 703 C C . PHE A 1 86 ? -12.740 8.251 13.721 1.00 81.00 86 PHE A C 1
ATOM 705 O O . PHE A 1 86 ? -12.778 9.158 14.543 1.00 81.00 86 PHE A O 1
ATOM 712 N N . GLU A 1 87 ? -13.848 7.660 13.268 1.00 79.31 87 GLU A N 1
ATOM 713 C CA . GLU A 1 87 ? -15.209 7.979 13.732 1.00 79.31 87 GLU A CA 1
ATOM 714 C C . GLU A 1 87 ? -15.564 7.391 15.116 1.00 79.31 87 GLU A C 1
ATOM 716 O O . GLU A 1 87 ? -16.635 7.692 15.643 1.00 79.31 87 GLU A O 1
ATOM 721 N N . ARG A 1 88 ? -14.704 6.541 15.694 1.00 60.81 88 ARG A N 1
ATOM 722 C CA . ARG A 1 88 ? -14.878 5.923 17.021 1.00 60.81 88 ARG A CA 1
ATOM 723 C C . ARG A 1 88 ? -14.083 6.657 18.091 1.00 60.81 88 ARG A C 1
ATOM 725 O O . ARG A 1 88 ? -14.629 6.783 19.208 1.00 60.81 88 ARG A O 1
#

Foldseek 3Di:
DVVLVVLLVVLVVQLQDAADDDALVVSVVSNVVSCVSCPVDDQVRSQVSSLVRYDPQLNVQCVPDDDDPGNVRSSVSSNVSRVVVVVD